Protein AF-A0A7W9GGR6-F1 (afdb_monomer_lite)

InterPro domains:
  IPR036271 Tetracyclin repressor-like, C-terminal domain superfamily [SSF48498] (4-109)
  IPR041467 HTH-type transcriptional repressor Sco4008, C-terminal [PF17926] (14-93)

Organism: NCBI:txid882448

Secondary structure (DSSP, 8-state):
--HHHHHHHHHHHHHH-HHHHHHHHHHHHH---TTS-TTHHHHHHHHHHHHHHHHHHHHTTSS-TTS-HHHHHHHHHHHHHHHHH-HHHHHHHH-S-TT-HHHHHHHHHHHHHHHIIIIIT--

Radius of gyration: 15.31 Å; chains: 1; bounding box: 37×34×35 Å

pLDDT: mean 89.66, std 5.46, range [58.62, 97.31]

Sequence (123 aa):
MPIPEQIRWYALEALNNPDGVRLLAWGGLEYSGPKDDPDHAPRADRLNGFFERLHARQERGELPAEVDPACLTVMLMAATMATTSLPHVIAGACGVDPRDPEFVRHYADQVAIVAGLLGLGSP

Foldseek 3Di:
DFPLVVLLVLLLVCLVCVPVLLVVLVCVVVDPDDVPDPCNVVVCVVCVVVLVLVVVCVVVVLAPPPDDSVVVVVVSSCQSSCLNNPQVCCCVVVVDRSNPSVNSSVSSNVSSVVCVVNSRGDD

Structure (mmCIF, N/CA/C/O backbone):
data_AF-A0A7W9GGR6-F1
#
_entry.id   AF-A0A7W9GGR6-F1
#
loop_
_atom_site.group_PDB
_atom_site.id
_atom_site.type_symbol
_atom_site.label_atom_id
_atom_site.label_alt_id
_atom_site.label_comp_id
_atom_site.label_asym_id
_atom_site.label_entity_id
_atom_site.label_seq_id
_atom_site.pdbx_PDB_ins_code
_atom_site.Cartn_x
_atom_site.Cartn_y
_atom_site.Cartn_z
_atom_site.occupancy
_atom_site.B_iso_or_equiv
_atom_site.auth_seq_id
_atom_site.auth_comp_id
_atom_site.auth_asym_id
_atom_site.auth_atom_id
_atom_site.pdbx_PDB_model_num
ATOM 1 N N . MET A 1 1 ? -11.727 9.833 -2.278 1.00 78.94 1 MET A N 1
ATOM 2 C CA . MET A 1 1 ? -11.547 8.493 -2.869 1.00 78.94 1 MET A CA 1
ATOM 3 C C . MET A 1 1 ? -11.599 7.458 -1.746 1.00 78.94 1 MET A C 1
ATOM 5 O O . MET A 1 1 ? -10.939 7.689 -0.730 1.00 78.94 1 MET A O 1
ATOM 9 N N . PRO A 1 2 ? -12.402 6.386 -1.872 1.00 86.50 2 PRO A N 1
ATOM 10 C CA . PRO A 1 2 ? -12.410 5.249 -0.947 1.00 86.50 2 PRO A CA 1
ATOM 11 C C . PRO A 1 2 ? -11.007 4.668 -0.717 1.00 86.50 2 PRO A C 1
ATOM 13 O O . PRO A 1 2 ? -10.145 4.752 -1.593 1.00 86.50 2 PRO A O 1
ATOM 16 N N . ILE A 1 3 ? -10.761 4.082 0.460 1.00 87.69 3 ILE A N 1
ATOM 17 C CA . ILE A 1 3 ? -9.439 3.529 0.813 1.00 87.69 3 ILE A CA 1
ATOM 18 C C . ILE A 1 3 ? -8.973 2.448 -0.189 1.00 87.69 3 ILE A C 1
ATOM 20 O O . ILE A 1 3 ? -7.831 2.543 -0.638 1.00 87.69 3 ILE A O 1
ATOM 24 N N . PRO A 1 4 ? -9.807 1.478 -0.620 1.00 91.44 4 PRO A N 1
ATOM 25 C CA . PRO A 1 4 ? -9.398 0.469 -1.597 1.00 91.44 4 PRO A CA 1
ATOM 26 C C . PRO A 1 4 ? -8.914 1.057 -2.921 1.00 91.44 4 PRO A C 1
ATOM 28 O O . PRO A 1 4 ? -7.879 0.646 -3.436 1.00 91.44 4 PRO A O 1
ATOM 31 N N . GLU A 1 5 ? -9.618 2.057 -3.452 1.00 91.56 5 GLU A N 1
ATOM 32 C CA . GLU A 1 5 ? -9.222 2.724 -4.696 1.00 91.56 5 GLU A CA 1
ATOM 33 C C . GLU A 1 5 ? -7.893 3.470 -4.536 1.00 91.56 5 GLU A C 1
ATOM 35 O O . GLU A 1 5 ? -7.051 3.439 -5.433 1.00 91.56 5 GLU A O 1
ATOM 40 N N . GLN A 1 6 ? -7.666 4.074 -3.367 1.00 90.88 6 GLN A N 1
ATOM 41 C CA . GLN A 1 6 ? -6.398 4.717 -3.038 1.00 90.88 6 GLN A CA 1
ATOM 42 C C . GLN A 1 6 ? -5.237 3.718 -2.988 1.00 90.88 6 GLN A C 1
ATOM 44 O O . GLN A 1 6 ? -4.181 3.963 -3.564 1.00 90.88 6 GLN A O 1
ATOM 49 N N . ILE A 1 7 ? -5.441 2.579 -2.331 1.00 92.81 7 ILE A N 1
ATOM 50 C CA . ILE A 1 7 ? -4.455 1.499 -2.216 1.00 92.81 7 ILE A CA 1
ATOM 51 C C . ILE A 1 7 ? -4.127 0.915 -3.590 1.00 92.81 7 ILE A C 1
ATOM 53 O O . ILE A 1 7 ? -2.957 0.749 -3.931 1.00 92.81 7 ILE A O 1
ATOM 57 N N . ARG A 1 8 ? -5.151 0.669 -4.410 1.00 95.50 8 ARG A N 1
ATOM 58 C CA . ARG A 1 8 ? -4.982 0.237 -5.797 1.00 95.50 8 ARG A CA 1
ATOM 59 C C . ARG A 1 8 ? -4.146 1.233 -6.592 1.00 95.50 8 ARG A C 1
ATOM 61 O O . ARG A 1 8 ? -3.230 0.827 -7.299 1.00 95.50 8 ARG A O 1
ATOM 68 N N . TRP A 1 9 ? -4.445 2.527 -6.476 1.00 93.50 9 TRP A N 1
ATOM 69 C CA . TRP A 1 9 ? -3.687 3.572 -7.160 1.00 93.50 9 TRP A CA 1
ATOM 70 C C . TRP A 1 9 ? -2.210 3.571 -6.746 1.00 93.50 9 TRP A C 1
ATOM 72 O O . TRP A 1 9 ? -1.345 3.592 -7.616 1.00 93.50 9 TRP A O 1
ATOM 82 N N . TYR A 1 10 ? -1.911 3.431 -5.450 1.00 91.44 10 TYR A N 1
ATOM 83 C CA . TYR A 1 10 ? -0.530 3.297 -4.977 1.00 91.44 10 TYR A CA 1
ATOM 84 C C . TYR A 1 10 ? 0.174 2.042 -5.508 1.00 91.44 10 TYR A C 1
ATOM 86 O O . TYR A 1 10 ? 1.343 2.121 -5.869 1.00 91.44 10 TYR A O 1
ATOM 94 N N . ALA A 1 11 ? -0.510 0.897 -5.594 1.00 93.31 11 ALA A N 1
ATOM 95 C CA . ALA A 1 11 ? 0.080 -0.322 -6.158 1.00 93.31 11 ALA A CA 1
ATOM 96 C C . ALA A 1 11 ? 0.395 -0.183 -7.660 1.00 93.31 11 ALA A C 1
ATOM 98 O O . ALA A 1 11 ? 1.389 -0.717 -8.149 1.00 93.31 11 ALA A O 1
ATOM 99 N N . LEU A 1 12 ? -0.427 0.574 -8.394 1.00 94.81 12 LEU A N 1
ATOM 100 C CA . LEU A 1 12 ? -0.194 0.871 -9.809 1.00 94.81 12 LEU A CA 1
ATOM 101 C C . LEU A 1 12 ? 0.964 1.845 -10.042 1.00 94.81 12 LEU A C 1
ATOM 103 O O . LEU A 1 12 ? 1.473 1.904 -11.160 1.00 94.81 12 LEU A O 1
ATOM 107 N N . GLU A 1 13 ? 1.423 2.569 -9.018 1.00 91.75 13 GLU A N 1
ATOM 108 C CA . GLU A 1 13 ? 2.552 3.493 -9.149 1.00 91.75 13 GLU A CA 1
ATOM 109 C C . GLU A 1 13 ? 3.846 2.778 -9.559 1.00 91.75 13 GLU A C 1
ATOM 111 O O . GLU A 1 13 ? 4.689 3.369 -10.230 1.00 91.75 13 GLU A O 1
ATOM 116 N N . ALA A 1 14 ? 3.959 1.476 -9.285 1.00 87.94 14 ALA A N 1
ATOM 117 C CA . ALA A 1 14 ? 5.037 0.638 -9.803 1.00 87.94 14 ALA A CA 1
ATOM 118 C C . ALA A 1 14 ? 5.127 0.633 -11.347 1.00 87.94 14 ALA A C 1
ATOM 120 O O . ALA A 1 14 ? 6.205 0.398 -11.887 1.00 87.94 14 ALA A O 1
ATOM 121 N N . LEU A 1 15 ? 4.030 0.915 -12.065 1.00 90.69 15 LEU A N 1
ATOM 122 C CA . LEU A 1 15 ? 4.023 1.043 -13.529 1.00 90.69 15 LEU A CA 1
ATOM 123 C C . LEU A 1 15 ? 4.433 2.438 -14.011 1.00 90.69 15 LEU A C 1
ATOM 125 O O . LEU A 1 15 ? 5.003 2.559 -15.093 1.00 90.69 15 LEU A O 1
ATOM 129 N N . ASN A 1 16 ? 4.143 3.480 -13.229 1.00 90.69 16 ASN A N 1
ATOM 130 C CA . ASN A 1 16 ? 4.413 4.869 -13.610 1.00 90.69 16 ASN A CA 1
ATOM 131 C C . ASN A 1 16 ? 5.825 5.305 -13.207 1.00 90.69 16 ASN A C 1
ATOM 133 O O . ASN A 1 16 ? 6.495 6.019 -13.950 1.00 90.69 16 ASN A O 1
ATOM 137 N N . ASN A 1 17 ? 6.265 4.886 -12.020 1.00 89.12 17 ASN A N 1
ATOM 138 C CA . ASN A 1 17 ? 7.517 5.301 -11.405 1.00 89.12 17 ASN A CA 1
ATOM 139 C C . ASN A 1 17 ? 8.162 4.159 -10.588 1.00 89.12 17 ASN A C 1
ATOM 141 O O . ASN A 1 17 ? 8.288 4.249 -9.361 1.00 89.12 17 ASN A O 1
ATOM 145 N N . PRO A 1 18 ? 8.604 3.073 -11.249 1.00 85.00 18 PRO A N 1
ATOM 146 C CA . PRO A 1 18 ? 9.218 1.929 -10.571 1.00 85.00 18 PRO A CA 1
ATOM 147 C C . PRO A 1 18 ? 10.476 2.311 -9.780 1.00 85.00 18 PRO A C 1
ATOM 149 O O . PRO A 1 18 ? 10.711 1.773 -8.698 1.00 85.00 18 PRO A O 1
ATOM 152 N N . ASP A 1 19 ? 11.275 3.260 -10.281 1.00 89.12 19 ASP A N 1
ATOM 153 C CA . ASP A 1 19 ? 12.471 3.728 -9.579 1.00 89.12 19 ASP A CA 1
ATOM 154 C C . ASP A 1 19 ? 12.133 4.502 -8.305 1.00 89.12 19 ASP A C 1
ATOM 156 O O . ASP A 1 19 ? 12.816 4.323 -7.300 1.00 89.12 19 ASP A O 1
ATOM 160 N N . GLY A 1 20 ? 11.060 5.298 -8.299 1.00 86.56 20 GLY A N 1
ATOM 161 C CA . GLY A 1 20 ? 10.578 5.974 -7.094 1.00 86.56 20 GLY A CA 1
ATOM 162 C C . GLY A 1 20 ? 10.155 4.989 -6.003 1.00 86.56 20 GLY A C 1
ATOM 163 O O . GLY A 1 20 ? 10.564 5.131 -4.850 1.00 86.56 20 GLY A O 1
ATOM 164 N N . VAL A 1 21 ? 9.405 3.943 -6.367 1.00 86.44 21 VAL A N 1
ATOM 165 C CA . VAL A 1 21 ? 9.005 2.883 -5.423 1.00 86.44 21 VAL A CA 1
ATOM 166 C C . VAL A 1 21 ? 10.227 2.111 -4.917 1.00 86.44 21 VAL A C 1
ATOM 168 O O . VAL A 1 21 ? 10.330 1.801 -3.729 1.00 86.44 21 VAL A O 1
ATOM 171 N N . ARG A 1 22 ? 11.199 1.844 -5.795 1.00 88.94 22 ARG A N 1
ATOM 172 C CA . ARG A 1 22 ? 12.447 1.170 -5.428 1.00 88.94 22 ARG A CA 1
ATOM 173 C C . ARG A 1 22 ? 13.290 2.026 -4.483 1.00 88.94 22 ARG A C 1
ATOM 175 O O . ARG A 1 22 ? 13.797 1.495 -3.502 1.00 88.94 22 ARG A O 1
ATOM 182 N N . LEU A 1 23 ? 13.424 3.326 -4.743 1.00 89.94 23 LEU A N 1
ATOM 183 C CA . LEU A 1 23 ? 14.122 4.266 -3.861 1.00 89.94 23 LEU A CA 1
ATOM 184 C C . LEU A 1 23 ? 13.461 4.342 -2.484 1.00 89.94 23 LEU A C 1
ATOM 186 O O . LEU A 1 23 ? 14.166 4.339 -1.482 1.00 89.94 23 LEU A O 1
ATOM 190 N N . LEU A 1 24 ? 12.127 4.338 -2.420 1.00 87.44 24 LEU A N 1
ATOM 191 C CA . LEU A 1 24 ? 11.402 4.279 -1.150 1.00 87.44 24 LEU A CA 1
ATOM 192 C C . LEU A 1 24 ? 11.713 2.987 -0.378 1.00 87.44 24 LEU A C 1
ATOM 194 O O . LEU A 1 24 ? 11.972 3.038 0.823 1.00 87.44 24 LEU A O 1
ATOM 198 N N . ALA A 1 25 ? 11.736 1.837 -1.061 1.00 88.06 25 ALA A N 1
ATOM 199 C CA . ALA A 1 25 ? 12.115 0.565 -0.447 1.00 88.06 25 ALA A CA 1
ATOM 200 C C . ALA A 1 25 ? 13.570 0.581 0.061 1.00 88.06 25 ALA A C 1
ATOM 202 O O . ALA A 1 25 ? 13.832 0.130 1.174 1.00 88.06 25 ALA A O 1
ATOM 203 N N . TRP A 1 26 ? 14.501 1.147 -0.715 1.00 89.19 26 TRP A N 1
ATOM 204 C CA . TRP A 1 26 ? 15.896 1.324 -0.299 1.00 89.19 26 TRP A CA 1
ATOM 205 C C . TRP A 1 26 ? 16.038 2.254 0.903 1.00 89.19 26 TRP A C 1
ATOM 207 O O . TRP A 1 26 ? 16.741 1.898 1.841 1.00 89.19 26 TRP A O 1
ATOM 217 N N . GLY A 1 27 ? 15.319 3.379 0.932 1.00 86.50 27 GLY A N 1
ATOM 218 C CA . GLY A 1 27 ? 15.323 4.294 2.075 1.00 86.50 27 GLY A CA 1
ATOM 219 C C . GLY A 1 27 ? 14.900 3.613 3.380 1.00 86.50 27 GLY A C 1
ATOM 220 O O . GLY A 1 27 ? 15.449 3.912 4.433 1.00 86.50 27 GLY A O 1
ATOM 221 N N . GLY A 1 28 ? 13.990 2.634 3.315 1.00 86.75 28 GLY A N 1
ATOM 222 C CA . GLY A 1 28 ? 13.639 1.798 4.468 1.00 86.75 28 GLY A CA 1
ATOM 223 C C . GLY A 1 28 ? 14.760 0.852 4.921 1.00 86.75 28 GLY A C 1
ATOM 224 O O . GLY A 1 28 ? 14.907 0.623 6.118 1.00 86.75 28 GLY A O 1
ATOM 225 N N . LEU A 1 29 ? 15.562 0.320 3.991 1.00 88.12 29 LEU A N 1
ATOM 226 C CA . LEU A 1 29 ? 16.711 -0.543 4.304 1.00 88.12 29 LEU A CA 1
ATOM 227 C C . LEU A 1 29 ? 17.912 0.249 4.843 1.00 88.12 29 LEU A C 1
ATOM 229 O O . LEU A 1 29 ? 18.691 -0.286 5.627 1.00 88.12 29 LEU A O 1
ATOM 233 N N . GLU A 1 30 ? 18.058 1.507 4.426 1.00 89.50 30 GLU A N 1
ATOM 234 C CA . GLU A 1 30 ? 19.118 2.416 4.880 1.00 89.50 30 GLU A CA 1
ATOM 235 C C . GLU A 1 30 ? 18.749 3.194 6.155 1.00 89.50 30 GLU A C 1
ATOM 237 O O . GLU A 1 30 ? 19.604 3.863 6.734 1.00 89.50 30 GLU A O 1
ATOM 242 N N . TYR A 1 31 ? 17.499 3.110 6.618 1.00 86.62 31 TYR A N 1
ATOM 243 C CA . TYR A 1 31 ? 17.014 3.874 7.765 1.00 86.62 31 TYR A CA 1
ATOM 244 C C . TYR A 1 31 ? 17.762 3.523 9.066 1.00 86.62 31 TYR A C 1
ATOM 246 O O . TYR A 1 31 ? 17.597 2.441 9.632 1.00 86.62 31 TYR A O 1
ATOM 254 N N . SER A 1 32 ? 18.540 4.479 9.583 1.00 88.75 32 SER A N 1
ATOM 255 C CA . SER A 1 32 ? 19.291 4.384 10.847 1.00 88.75 32 SER A CA 1
ATOM 256 C C . SER A 1 32 ? 18.632 5.115 12.023 1.00 88.75 32 SER A C 1
ATOM 258 O O . SER A 1 32 ? 19.085 4.990 13.163 1.00 88.75 32 SER A O 1
ATOM 260 N N . GLY A 1 33 ? 17.554 5.865 11.776 1.00 86.38 33 GLY A N 1
ATOM 261 C CA . GLY A 1 33 ? 16.787 6.574 12.798 1.00 86.38 33 GLY A CA 1
ATOM 262 C C . GLY A 1 33 ? 16.297 7.959 12.354 1.00 86.38 33 GLY A C 1
ATOM 263 O O . GLY A 1 33 ? 16.698 8.460 11.307 1.00 86.38 33 GLY A O 1
ATOM 264 N N . PRO A 1 34 ? 15.467 8.632 13.175 1.00 82.56 34 PRO A N 1
ATOM 265 C CA . PRO A 1 34 ? 14.778 9.867 12.780 1.00 82.56 34 PRO A CA 1
ATOM 266 C C . PRO A 1 34 ? 15.704 11.047 12.468 1.00 82.56 34 PRO A C 1
ATOM 268 O O . PRO A 1 34 ? 15.317 11.967 11.757 1.00 82.56 34 PRO A O 1
ATOM 271 N N . LYS A 1 35 ? 16.914 11.057 13.041 1.00 80.81 35 LYS A N 1
ATOM 272 C CA . LYS A 1 35 ? 17.887 12.146 12.856 1.00 80.81 35 LYS A CA 1
ATOM 273 C C . LYS A 1 35 ? 18.497 12.160 11.456 1.00 80.81 35 LYS A C 1
ATOM 275 O O . LYS A 1 35 ? 18.880 13.228 10.990 1.00 80.81 35 LYS A O 1
ATOM 280 N N . ASP A 1 36 ? 18.554 10.996 10.819 1.00 79.50 36 ASP A N 1
ATOM 281 C CA . ASP A 1 36 ? 19.174 10.798 9.511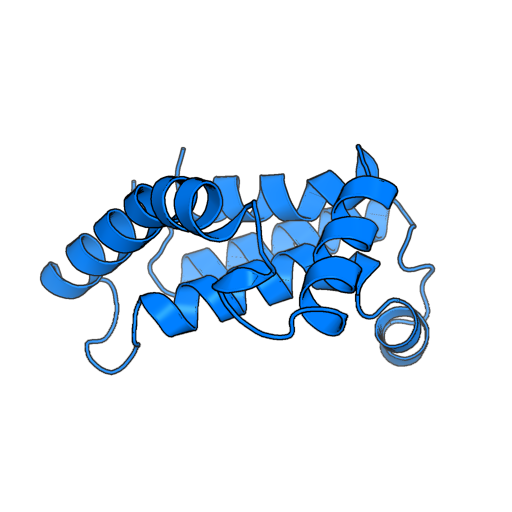 1.00 79.50 36 ASP A CA 1
ATOM 282 C C . ASP A 1 36 ? 18.119 10.694 8.391 1.00 79.50 36 ASP A C 1
ATOM 284 O O . ASP A 1 36 ? 18.468 10.509 7.228 1.00 79.50 36 ASP A O 1
ATOM 288 N N . ASP A 1 37 ? 16.828 10.842 8.724 1.00 82.19 37 ASP A N 1
ATOM 289 C CA . ASP A 1 37 ? 15.707 10.798 7.781 1.00 82.19 37 ASP A CA 1
ATOM 290 C C . ASP A 1 37 ? 15.121 12.207 7.568 1.00 82.19 37 ASP A C 1
ATOM 292 O O . ASP A 1 37 ? 14.249 12.646 8.327 1.00 82.19 37 ASP A O 1
ATOM 296 N N . PRO A 1 38 ? 15.563 12.940 6.528 1.00 79.31 38 PRO A N 1
ATOM 297 C CA . PRO A 1 38 ? 15.048 14.277 6.237 1.00 79.31 38 PRO A CA 1
ATOM 298 C C . PRO A 1 38 ? 13.557 14.277 5.865 1.00 79.31 38 PRO A C 1
ATOM 300 O O . PRO A 1 38 ? 12.913 15.325 5.911 1.00 79.31 38 PRO A O 1
ATOM 303 N N . ASP A 1 39 ? 12.994 13.118 5.514 1.00 83.50 39 ASP A N 1
ATOM 304 C CA . ASP A 1 39 ? 11.590 12.947 5.150 1.00 83.50 39 ASP A CA 1
ATOM 305 C C . ASP A 1 39 ? 10.733 12.450 6.333 1.00 83.50 39 ASP A C 1
ATOM 307 O O . ASP A 1 39 ? 9.528 12.275 6.180 1.00 83.50 39 ASP A O 1
ATOM 311 N N . HIS A 1 40 ? 11.296 12.304 7.539 1.00 82.44 40 HIS A N 1
ATOM 312 C CA . HIS A 1 40 ? 10.569 11.818 8.718 1.00 82.44 40 HIS A CA 1
ATOM 313 C C . HIS A 1 40 ? 9.287 12.623 9.012 1.00 82.44 40 HIS A C 1
ATOM 315 O O . HIS A 1 40 ? 8.192 12.060 9.061 1.00 82.44 40 HIS A O 1
ATOM 321 N N . ALA A 1 41 ? 9.398 13.947 9.187 1.00 83.25 41 ALA A N 1
ATOM 322 C CA . ALA A 1 41 ? 8.243 14.801 9.489 1.00 83.25 41 ALA A CA 1
ATOM 323 C C . ALA A 1 41 ? 7.260 14.928 8.301 1.00 83.25 41 ALA A C 1
ATOM 325 O O . ALA A 1 41 ? 6.073 14.661 8.495 1.00 83.25 41 ALA A O 1
ATOM 326 N N . PRO A 1 42 ? 7.708 15.210 7.059 1.00 84.44 42 PRO A N 1
ATOM 327 C CA . PRO A 1 42 ? 6.809 15.243 5.902 1.00 84.44 42 PRO A CA 1
ATOM 328 C C . PRO A 1 42 ? 6.087 13.914 5.628 1.00 84.44 42 PRO A C 1
ATOM 330 O O . PRO A 1 42 ? 4.949 13.899 5.153 1.00 84.44 42 PRO A O 1
ATOM 333 N N . ARG A 1 43 ? 6.728 12.768 5.893 1.00 86.19 43 ARG A N 1
ATOM 334 C CA . ARG A 1 43 ? 6.096 11.446 5.773 1.00 86.19 43 ARG A CA 1
ATOM 335 C C . ARG A 1 43 ? 5.037 11.234 6.847 1.00 86.19 43 ARG A C 1
ATOM 337 O O . ARG A 1 43 ? 3.946 10.785 6.503 1.00 86.19 43 ARG A O 1
ATOM 344 N N . ALA A 1 44 ? 5.320 11.593 8.099 1.00 84.06 44 ALA A N 1
ATOM 345 C CA . ALA A 1 44 ? 4.339 11.524 9.181 1.00 84.06 44 ALA A CA 1
ATOM 346 C C . ALA A 1 44 ? 3.084 12.356 8.858 1.00 84.06 44 ALA A C 1
ATOM 348 O O . ALA A 1 44 ? 1.973 11.838 8.934 1.00 84.06 44 ALA A O 1
ATOM 349 N N . ASP A 1 45 ? 3.253 13.588 8.372 1.00 84.38 45 ASP A N 1
ATOM 350 C CA . ASP A 1 45 ? 2.130 14.459 7.998 1.00 84.38 45 ASP A CA 1
ATOM 351 C C . ASP A 1 45 ? 1.275 13.879 6.864 1.00 84.38 45 ASP A C 1
ATOM 353 O O . ASP A 1 45 ? 0.043 13.920 6.922 1.00 84.38 45 ASP A O 1
ATOM 357 N N . ARG A 1 46 ? 1.909 13.279 5.846 1.00 83.94 46 ARG A N 1
ATOM 358 C CA . ARG A 1 46 ? 1.191 12.598 4.753 1.00 83.94 46 ARG A CA 1
ATOM 359 C C . ARG A 1 46 ? 0.386 11.393 5.245 1.00 83.94 46 ARG A C 1
ATOM 361 O O . ARG A 1 46 ? -0.680 11.119 4.694 1.00 83.94 46 ARG A O 1
ATOM 368 N N . LEU A 1 47 ? 0.882 10.680 6.256 1.00 85.56 47 LEU A N 1
ATOM 369 C CA . LEU A 1 47 ? 0.229 9.492 6.811 1.00 85.56 47 LEU A CA 1
ATOM 370 C C . LEU A 1 47 ? -0.845 9.826 7.853 1.00 85.56 47 LEU A C 1
ATOM 372 O O . LEU A 1 47 ? -1.803 9.064 7.974 1.00 85.56 47 LEU A O 1
ATOM 376 N N . ASN A 1 48 ? -0.762 10.975 8.530 1.00 85.88 48 ASN A N 1
ATOM 377 C CA . ASN A 1 48 ? -1.745 11.399 9.535 1.00 85.88 48 ASN A CA 1
ATOM 378 C C . ASN A 1 48 ? -3.182 11.355 9.005 1.00 85.88 48 ASN A C 1
ATOM 380 O O . ASN A 1 48 ? -4.054 10.756 9.626 1.00 85.88 48 ASN A O 1
ATOM 384 N N . GLY A 1 49 ? -3.429 11.884 7.803 1.00 83.12 49 GLY A N 1
ATOM 385 C CA . GLY A 1 49 ? -4.767 11.842 7.202 1.00 83.12 49 GLY A CA 1
ATOM 386 C C . GLY A 1 49 ? -5.288 10.422 6.931 1.00 83.12 49 GLY A C 1
ATOM 387 O O . GLY A 1 49 ? -6.498 10.199 6.907 1.00 83.12 49 GLY A O 1
ATOM 388 N N . PHE A 1 50 ? -4.397 9.449 6.729 1.00 85.88 50 PHE A N 1
ATOM 389 C CA . PHE A 1 50 ? -4.770 8.044 6.584 1.00 85.88 50 PHE A CA 1
ATOM 390 C C . PHE A 1 50 ? -5.049 7.393 7.946 1.00 85.88 50 PHE A C 1
ATOM 392 O O . PHE A 1 50 ? -6.061 6.704 8.081 1.00 85.88 50 PHE A O 1
ATOM 399 N N . PHE A 1 51 ? -4.229 7.681 8.964 1.00 88.25 51 PHE A N 1
ATOM 400 C CA . PHE A 1 51 ? -4.441 7.205 10.334 1.00 88.25 51 PHE A CA 1
ATOM 401 C C . PHE A 1 51 ? -5.778 7.671 10.911 1.00 88.25 51 PHE A C 1
ATOM 403 O O . PHE A 1 51 ? -6.550 6.839 11.381 1.00 88.25 51 PHE A O 1
ATOM 410 N N . GLU A 1 52 ? -6.108 8.958 10.785 1.00 88.69 52 GLU A N 1
ATOM 411 C CA . GLU A 1 52 ? -7.382 9.518 11.264 1.00 88.69 52 GLU A CA 1
ATOM 412 C C . GLU A 1 52 ? -8.594 8.806 10.640 1.00 88.69 52 GLU A C 1
ATOM 414 O O . GLU A 1 52 ? -9.586 8.502 11.304 1.00 88.69 52 GLU A O 1
ATOM 419 N N . ARG A 1 53 ? -8.507 8.451 9.351 1.00 89.25 53 ARG A N 1
ATOM 420 C CA . ARG A 1 53 ? -9.577 7.727 8.645 1.00 89.25 53 ARG A CA 1
ATOM 421 C C . ARG A 1 53 ? -9.741 6.286 9.110 1.00 89.25 53 ARG A C 1
ATOM 423 O O . ARG A 1 53 ? -10.858 5.768 9.024 1.00 89.25 53 ARG A O 1
ATOM 430 N N . LEU A 1 54 ? -8.661 5.629 9.526 1.00 91.06 54 LEU A N 1
ATOM 431 C CA . LEU A 1 54 ? -8.713 4.286 10.103 1.00 91.06 54 LEU A CA 1
ATOM 432 C C . LEU A 1 54 ? -9.209 4.327 11.550 1.00 91.06 54 LEU A C 1
ATOM 434 O O . LEU A 1 54 ? -10.065 3.523 11.910 1.00 91.06 54 LEU A O 1
ATOM 438 N N . HIS A 1 55 ? -8.760 5.306 12.337 1.00 89.88 55 HIS A N 1
ATOM 439 C CA . HIS A 1 55 ? -9.221 5.516 13.708 1.00 89.88 55 HIS A CA 1
ATOM 440 C C . HIS A 1 55 ? -10.736 5.762 13.749 1.00 89.88 55 HIS A C 1
ATOM 442 O O . HIS A 1 55 ? -11.469 5.053 14.433 1.00 89.88 55 HIS A O 1
ATOM 448 N N . ALA A 1 56 ? -11.241 6.663 12.901 1.00 90.25 56 ALA A N 1
ATOM 449 C CA . ALA A 1 56 ? -12.674 6.931 12.798 1.00 90.25 56 ALA A CA 1
ATOM 450 C C . ALA A 1 56 ? -13.498 5.700 12.365 1.00 90.25 56 ALA A C 1
ATOM 452 O O . ALA A 1 56 ? -14.677 5.604 12.692 1.00 90.25 56 ALA A O 1
ATOM 453 N N . ARG A 1 57 ? -12.915 4.761 11.605 1.00 90.25 57 ARG A N 1
ATOM 454 C CA . ARG A 1 57 ? -13.578 3.493 11.237 1.00 90.25 57 ARG A CA 1
ATOM 455 C C . ARG A 1 57 ? -13.634 2.529 12.415 1.00 90.25 57 ARG A C 1
ATOM 457 O O . ARG A 1 57 ? -14.662 1.891 12.628 1.00 90.25 57 ARG A O 1
ATOM 464 N N . GLN A 1 58 ? -12.558 2.455 13.191 1.00 90.94 58 GLN A N 1
ATOM 465 C CA . GLN A 1 58 ? -12.505 1.645 14.402 1.00 90.94 58 GLN A CA 1
ATOM 466 C C . GLN A 1 58 ? -13.516 2.133 15.449 1.00 90.94 58 GLN A C 1
ATOM 468 O O . GLN A 1 58 ? -14.260 1.326 15.997 1.00 90.94 58 GLN A O 1
ATOM 473 N N . GLU A 1 59 ? -13.647 3.450 15.639 1.00 91.12 59 GLU A N 1
ATOM 474 C CA . GLU A 1 59 ? -14.656 4.042 16.534 1.00 91.12 59 GLU A CA 1
ATOM 475 C C . GLU A 1 59 ? -16.101 3.728 16.115 1.00 91.12 59 GLU A C 1
ATOM 477 O O . GLU A 1 59 ? -16.983 3.599 16.964 1.00 91.12 59 GLU A O 1
ATOM 482 N N . ARG A 1 60 ? -16.356 3.567 14.809 1.00 90.38 60 ARG A N 1
ATOM 483 C CA . ARG A 1 60 ? -17.667 3.158 14.273 1.00 90.38 60 ARG A CA 1
ATOM 484 C C . ARG A 1 60 ? -17.898 1.643 14.289 1.00 90.38 60 ARG A C 1
ATOM 486 O O . ARG A 1 60 ? -18.970 1.199 13.886 1.00 90.38 60 ARG A O 1
ATOM 493 N N . GLY A 1 61 ? -16.919 0.850 14.731 1.00 89.19 61 GLY A N 1
ATOM 494 C CA . GLY A 1 61 ? -16.981 -0.614 14.717 1.00 89.19 61 GLY A CA 1
ATOM 495 C C . GLY A 1 61 ? -16.855 -1.237 13.321 1.00 89.19 61 GLY A C 1
ATOM 496 O O . GLY A 1 61 ? -17.168 -2.411 13.146 1.00 89.19 61 GLY A O 1
ATOM 497 N N . GLU A 1 62 ? -16.411 -0.467 12.323 1.00 89.12 62 GLU A N 1
ATOM 498 C CA . GLU A 1 62 ? -16.174 -0.943 10.949 1.00 89.12 62 GLU A CA 1
ATOM 499 C C . GLU A 1 62 ? -14.817 -1.649 10.813 1.00 89.12 62 GLU A C 1
ATOM 501 O O . GLU A 1 62 ? -14.628 -2.460 9.909 1.00 89.12 62 GLU A O 1
ATOM 506 N N . LEU A 1 63 ? -13.886 -1.349 11.723 1.00 88.81 63 LEU A N 1
ATOM 507 C CA . LEU A 1 63 ? -12.608 -2.034 11.885 1.00 88.81 63 LEU A CA 1
ATOM 508 C C . LEU A 1 63 ? -12.565 -2.656 13.294 1.00 88.81 63 LEU A C 1
ATOM 510 O O . LEU A 1 63 ? -12.879 -1.948 14.254 1.00 88.81 63 LEU A O 1
ATOM 514 N N . PRO A 1 64 ? -12.178 -3.937 13.454 1.00 89.31 64 PRO A N 1
ATOM 515 C CA . PRO A 1 64 ? -12.064 -4.559 14.773 1.00 89.31 64 PRO A CA 1
ATOM 516 C C . PRO A 1 64 ? -11.119 -3.784 15.704 1.00 89.31 64 PRO A C 1
ATOM 518 O O . PRO A 1 64 ? -10.098 -3.249 15.263 1.00 89.31 64 PRO A O 1
ATOM 521 N N . ALA A 1 65 ? -11.442 -3.733 16.998 1.00 89.62 65 ALA A N 1
ATOM 522 C CA . ALA A 1 65 ? -10.654 -3.007 18.001 1.00 89.62 65 ALA A CA 1
ATOM 523 C C . ALA A 1 65 ? -9.257 -3.622 18.220 1.00 89.62 65 ALA A C 1
ATOM 525 O O . ALA A 1 65 ? -8.340 -2.958 18.691 1.00 89.62 65 ALA A O 1
ATOM 526 N N . GLU A 1 66 ? -9.091 -4.892 17.859 1.00 91.12 66 GLU A N 1
ATOM 527 C CA . GLU A 1 66 ? -7.841 -5.643 17.939 1.00 91.12 66 GLU A CA 1
ATOM 528 C C . GLU A 1 66 ? -6.842 -5.262 16.837 1.00 91.12 66 GLU A C 1
ATOM 530 O O . GLU A 1 66 ? -5.658 -5.581 16.943 1.00 91.12 66 GLU A O 1
ATOM 535 N N . VAL A 1 67 ? -7.302 -4.605 15.767 1.00 91.19 67 VAL A N 1
ATOM 536 C CA . VAL A 1 67 ? -6.444 -4.193 14.652 1.00 91.19 67 VAL A CA 1
ATOM 537 C C . VAL A 1 67 ? -5.892 -2.800 14.927 1.00 91.19 67 VAL A C 1
ATOM 539 O O . VAL A 1 67 ? -6.617 -1.814 14.852 1.00 91.19 67 VAL A O 1
ATOM 542 N N . ASP A 1 68 ? -4.592 -2.703 15.193 1.00 90.88 68 ASP A N 1
ATOM 543 C CA . ASP A 1 68 ? -3.921 -1.411 15.341 1.00 90.88 68 ASP A CA 1
ATOM 544 C C . ASP A 1 68 ? -3.890 -0.642 13.994 1.00 90.88 68 ASP A C 1
ATOM 546 O O . ASP A 1 68 ? -3.351 -1.157 13.002 1.00 90.88 68 ASP A O 1
ATOM 550 N N . PRO A 1 69 ? -4.442 0.588 13.921 1.00 91.06 69 PRO A N 1
ATOM 551 C CA . PRO A 1 69 ? -4.475 1.376 12.687 1.00 91.06 69 PRO A CA 1
ATOM 552 C C . PRO A 1 69 ? -3.095 1.706 12.103 1.00 91.06 69 PRO A C 1
ATOM 554 O O . PRO A 1 69 ? -2.938 1.791 10.877 1.00 91.06 69 PRO A O 1
ATOM 557 N N . ALA A 1 70 ? -2.082 1.890 12.954 1.00 90.44 70 ALA A N 1
ATOM 558 C CA . ALA A 1 70 ? -0.737 2.216 12.507 1.00 90.44 70 ALA A CA 1
ATOM 559 C C . ALA A 1 70 ? -0.068 0.996 11.864 1.00 90.44 70 ALA A C 1
ATOM 561 O O . ALA A 1 70 ? 0.448 1.083 10.746 1.00 90.44 70 ALA A O 1
ATOM 562 N N . CYS A 1 71 ? -0.166 -0.167 12.509 1.00 92.50 71 CYS A N 1
ATOM 563 C CA . CYS A 1 71 ? 0.286 -1.440 11.962 1.00 92.50 71 CYS A CA 1
ATOM 564 C C . CYS A 1 71 ? -0.421 -1.771 10.645 1.00 92.50 71 CYS A C 1
ATOM 566 O O . CYS A 1 71 ? 0.248 -2.135 9.676 1.00 92.50 71 CYS A O 1
ATOM 568 N N . LEU A 1 72 ? -1.745 -1.595 10.572 1.00 92.50 72 LEU A N 1
ATOM 569 C CA . LEU A 1 72 ? -2.502 -1.827 9.342 1.00 92.50 72 LEU A CA 1
ATOM 570 C C . LEU A 1 72 ? -1.997 -0.943 8.195 1.00 92.50 72 LEU A C 1
ATOM 572 O O . LEU A 1 72 ? -1.821 -1.419 7.077 1.00 92.50 72 LEU A O 1
ATOM 576 N N . THR A 1 73 ? -1.704 0.328 8.467 1.00 91.19 73 THR A N 1
ATOM 577 C CA . THR A 1 73 ? -1.155 1.246 7.458 1.00 91.19 73 THR A CA 1
ATOM 578 C C . THR A 1 73 ? 0.179 0.752 6.908 1.00 91.19 73 THR A C 1
ATOM 580 O O . THR A 1 73 ? 0.354 0.704 5.691 1.00 91.19 73 THR A O 1
ATOM 583 N N . VAL A 1 74 ? 1.098 0.327 7.779 1.00 91.81 74 VAL A N 1
ATOM 584 C CA . VAL A 1 74 ? 2.399 -0.221 7.361 1.00 91.81 74 VAL A CA 1
ATOM 585 C C . VAL A 1 74 ? 2.217 -1.493 6.530 1.00 91.81 74 VAL A C 1
ATOM 587 O O . VAL A 1 74 ? 2.858 -1.637 5.490 1.00 91.81 74 VAL A O 1
ATOM 590 N N . MET A 1 75 ? 1.314 -2.392 6.936 1.00 94.50 75 MET A N 1
ATOM 591 C CA . MET A 1 75 ? 1.004 -3.609 6.177 1.00 94.50 75 MET A CA 1
ATOM 592 C C . MET A 1 75 ? 0.471 -3.287 4.778 1.00 94.50 75 MET A C 1
ATOM 594 O O . MET A 1 75 ? 0.912 -3.888 3.801 1.00 94.50 75 MET A O 1
ATOM 598 N N . LEU A 1 76 ? -0.440 -2.318 4.665 1.00 93.12 76 LEU A N 1
ATOM 599 C CA . LEU A 1 76 ? -1.003 -1.897 3.382 1.00 93.12 76 LEU A CA 1
ATOM 600 C C . LEU A 1 76 ? 0.048 -1.226 2.491 1.00 93.12 76 LEU A C 1
ATOM 602 O O . LEU A 1 76 ? 0.091 -1.515 1.300 1.00 93.12 76 LEU A O 1
ATOM 606 N N . MET A 1 77 ? 0.931 -0.395 3.053 1.00 91.19 77 MET A N 1
ATOM 607 C CA . MET A 1 77 ? 2.061 0.183 2.312 1.00 91.19 77 MET A CA 1
ATOM 608 C C . MET A 1 77 ? 3.020 -0.899 1.802 1.00 91.19 77 MET A C 1
ATOM 610 O O . MET A 1 77 ? 3.415 -0.884 0.640 1.00 91.19 77 MET A O 1
ATOM 614 N N . ALA A 1 78 ? 3.374 -1.873 2.642 1.00 93.12 78 ALA A N 1
ATOM 615 C CA . ALA A 1 78 ? 4.216 -2.987 2.218 1.00 93.12 78 ALA A CA 1
ATOM 616 C C . ALA A 1 78 ? 3.539 -3.804 1.104 1.00 93.12 78 ALA A C 1
ATOM 618 O O . ALA A 1 78 ? 4.186 -4.164 0.119 1.00 93.12 78 ALA A O 1
ATOM 619 N N . ALA A 1 79 ? 2.230 -4.046 1.229 1.00 95.12 79 ALA A N 1
ATOM 620 C CA . ALA A 1 79 ? 1.450 -4.760 0.229 1.00 95.12 79 ALA A CA 1
ATOM 621 C C . ALA A 1 79 ? 1.431 -4.026 -1.118 1.00 95.12 79 ALA A C 1
ATOM 623 O O . ALA A 1 79 ? 1.645 -4.668 -2.143 1.00 95.12 79 ALA A O 1
ATOM 624 N N . THR A 1 80 ? 1.238 -2.704 -1.156 1.00 93.94 80 THR A N 1
ATOM 625 C CA . THR A 1 80 ? 1.237 -1.950 -2.425 1.00 93.94 80 THR A CA 1
ATOM 626 C C . THR A 1 80 ? 2.604 -1.931 -3.105 1.00 93.94 80 THR A C 1
ATOM 628 O O . THR A 1 80 ? 2.670 -1.890 -4.329 1.00 93.94 80 THR A O 1
ATOM 631 N N . MET A 1 81 ? 3.693 -2.022 -2.338 1.00 93.19 81 MET A N 1
ATOM 632 C CA . MET A 1 81 ? 5.067 -2.010 -2.855 1.00 93.19 81 MET A CA 1
ATOM 633 C C . MET A 1 81 ? 5.606 -3.394 -3.254 1.00 93.19 81 MET A C 1
ATOM 635 O O . MET A 1 81 ? 6.716 -3.483 -3.783 1.00 93.19 81 MET A O 1
ATOM 639 N N . ALA A 1 82 ? 4.863 -4.477 -3.004 1.00 93.88 82 ALA A N 1
ATOM 640 C CA . ALA A 1 82 ? 5.377 -5.847 -3.100 1.00 93.88 82 ALA A CA 1
ATOM 641 C C . ALA A 1 82 ? 5.925 -6.224 -4.488 1.00 93.88 82 ALA A C 1
ATOM 643 O O . ALA A 1 82 ? 6.911 -6.954 -4.578 1.00 93.88 82 ALA A O 1
ATOM 644 N N . THR A 1 83 ? 5.338 -5.702 -5.571 1.00 93.00 83 THR A N 1
ATOM 645 C CA . THR A 1 83 ? 5.810 -5.948 -6.948 1.00 93.00 83 THR A CA 1
ATOM 646 C C . THR A 1 83 ? 7.213 -5.396 -7.197 1.00 93.00 83 THR A C 1
ATOM 648 O O . THR A 1 83 ? 7.969 -5.957 -7.990 1.00 93.00 83 THR A O 1
ATOM 651 N N . THR A 1 84 ? 7.601 -4.347 -6.470 1.00 92.31 84 THR A N 1
ATOM 652 C CA . THR A 1 84 ? 8.932 -3.736 -6.538 1.00 92.31 84 THR A CA 1
ATOM 653 C C . THR A 1 84 ? 9.890 -4.280 -5.478 1.00 92.31 84 THR A C 1
ATOM 655 O O . THR A 1 84 ? 11.077 -4.435 -5.763 1.00 92.31 84 THR A O 1
ATOM 658 N N . SER A 1 85 ? 9.414 -4.571 -4.263 1.00 90.94 85 SER A N 1
ATOM 659 C CA . SER A 1 85 ? 10.269 -5.007 -3.148 1.00 90.94 85 SER A CA 1
ATOM 660 C C . SER A 1 85 ? 10.537 -6.516 -3.126 1.00 90.94 85 SER A C 1
ATOM 662 O O . SER A 1 85 ? 11.584 -6.941 -2.640 1.00 90.94 85 SER A O 1
ATOM 664 N N . LEU A 1 86 ? 9.640 -7.331 -3.693 1.00 93.00 86 LEU A N 1
ATOM 665 C CA . LEU A 1 86 ? 9.724 -8.797 -3.692 1.00 93.00 86 LEU A CA 1
ATOM 666 C C . LEU A 1 86 ? 9.671 -9.423 -5.106 1.00 93.00 86 LEU A C 1
ATOM 668 O O . LEU A 1 86 ? 9.008 -10.447 -5.299 1.00 93.00 86 LEU A O 1
ATOM 672 N N . PRO A 1 87 ? 10.394 -8.891 -6.115 1.00 93.00 87 PRO A N 1
ATOM 673 C CA . PRO A 1 87 ? 10.274 -9.368 -7.495 1.00 93.00 87 PRO A CA 1
ATOM 674 C C . PRO A 1 87 ? 10.677 -10.843 -7.648 1.00 93.00 87 PRO A C 1
ATOM 676 O O . PRO A 1 87 ? 10.077 -11.581 -8.425 1.00 93.00 87 PRO A O 1
ATOM 679 N N . HIS A 1 88 ? 11.657 -11.300 -6.864 1.00 92.31 88 HIS A N 1
ATOM 680 C CA . HIS A 1 88 ? 12.120 -12.689 -6.860 1.00 92.31 88 HIS A CA 1
ATOM 681 C C . HIS A 1 88 ? 11.088 -13.659 -6.265 1.00 92.31 88 HIS A C 1
ATOM 683 O O . HIS A 1 88 ? 10.975 -14.790 -6.733 1.00 92.31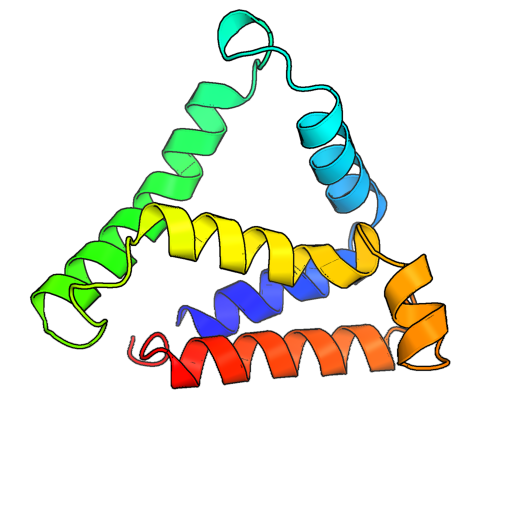 88 HIS A O 1
ATOM 689 N N . VAL A 1 89 ? 10.308 -13.218 -5.269 1.00 95.12 89 VAL A N 1
ATOM 690 C CA . VAL A 1 89 ? 9.229 -14.026 -4.681 1.00 95.12 89 VAL A CA 1
ATOM 691 C C . VAL A 1 89 ? 8.100 -14.191 -5.687 1.00 95.12 89 VAL A C 1
ATOM 693 O O . VAL A 1 89 ? 7.627 -15.303 -5.881 1.00 95.12 89 VAL A O 1
ATOM 696 N N . ILE A 1 90 ? 7.709 -13.115 -6.371 1.00 94.75 90 ILE A N 1
ATOM 697 C CA . ILE A 1 90 ? 6.663 -13.158 -7.403 1.00 94.75 90 ILE A CA 1
ATOM 698 C C . ILE A 1 90 ? 7.085 -14.054 -8.567 1.00 94.75 90 ILE A C 1
ATOM 700 O O . ILE A 1 90 ? 6.321 -14.930 -8.968 1.00 94.75 90 ILE A O 1
ATOM 704 N N . ALA A 1 91 ? 8.315 -13.898 -9.064 1.00 94.19 91 ALA A N 1
ATOM 705 C CA . ALA A 1 91 ? 8.832 -14.750 -10.130 1.00 94.19 91 ALA A CA 1
ATOM 706 C C . ALA A 1 91 ? 8.810 -16.238 -9.734 1.00 94.19 91 ALA A C 1
ATOM 708 O O . ALA A 1 91 ? 8.416 -17.082 -10.536 1.00 94.19 91 ALA A O 1
ATOM 709 N N . GLY A 1 92 ? 9.180 -16.563 -8.490 1.00 94.06 92 GLY A N 1
ATOM 710 C CA . GLY A 1 92 ? 9.197 -17.940 -7.992 1.00 94.06 92 GLY A CA 1
ATOM 711 C C . GLY A 1 92 ? 7.816 -18.522 -7.670 1.00 94.06 92 GLY A C 1
ATOM 712 O O . GLY A 1 92 ? 7.558 -19.681 -7.981 1.00 94.06 92 GLY A O 1
ATOM 713 N N . ALA A 1 93 ? 6.929 -17.744 -7.046 1.00 93.88 93 ALA A N 1
ATOM 714 C CA . ALA A 1 93 ? 5.629 -18.216 -6.569 1.00 93.88 93 ALA A CA 1
ATOM 715 C C . ALA A 1 93 ? 4.539 -18.167 -7.648 1.00 93.88 93 ALA A C 1
ATOM 717 O O . ALA A 1 93 ? 3.667 -19.033 -7.681 1.00 93.88 93 ALA A O 1
ATOM 718 N N . CYS A 1 94 ? 4.577 -17.157 -8.519 1.00 92.62 94 CYS A N 1
ATOM 719 C CA . CYS A 1 94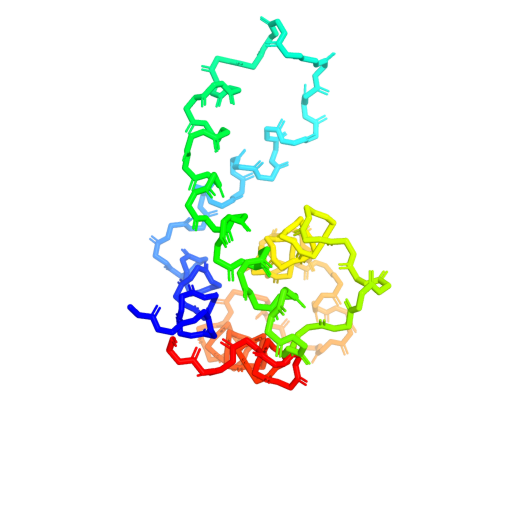 ? 3.552 -16.917 -9.533 1.00 92.62 94 CYS A CA 1
ATOM 720 C C . CYS A 1 94 ? 4.002 -17.319 -10.945 1.00 92.62 94 CYS A C 1
ATOM 722 O O . CYS A 1 94 ? 3.154 -17.463 -11.818 1.00 92.62 94 CYS A O 1
ATOM 724 N N . GLY A 1 95 ? 5.307 -17.509 -11.186 1.00 93.75 95 GLY A N 1
ATOM 725 C CA . GLY A 1 95 ? 5.825 -17.923 -12.496 1.00 93.75 95 GLY A CA 1
ATOM 726 C C . GLY A 1 95 ? 5.673 -16.866 -13.597 1.00 93.75 95 GLY A C 1
ATOM 727 O O . GLY A 1 95 ? 5.611 -17.217 -14.773 1.00 93.75 95 GLY A O 1
ATOM 728 N N . VAL A 1 96 ? 5.592 -15.586 -13.227 1.00 94.38 96 VAL A N 1
ATOM 729 C CA . VAL A 1 96 ? 5.378 -14.442 -14.135 1.00 94.38 96 VAL A CA 1
ATOM 730 C C . VAL A 1 96 ? 6.471 -13.385 -13.964 1.00 94.38 96 VAL A C 1
ATOM 732 O O . VAL A 1 96 ? 7.139 -13.348 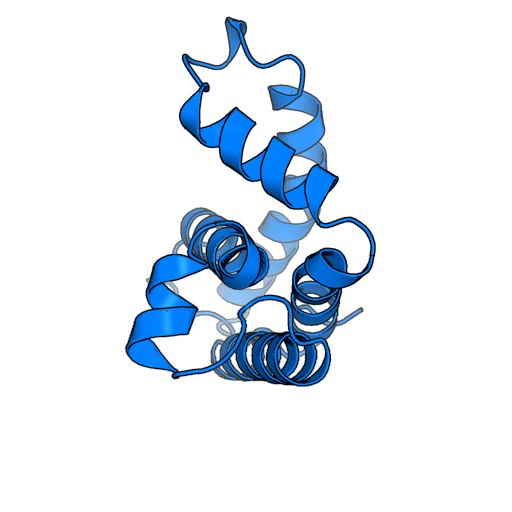-12.928 1.00 94.38 96 VAL A O 1
ATOM 735 N N . ASP A 1 97 ? 6.657 -12.506 -14.959 1.00 92.31 97 ASP A N 1
ATOM 736 C CA . ASP A 1 97 ? 7.509 -11.321 -14.780 1.00 92.31 97 ASP A CA 1
ATOM 737 C C . ASP A 1 97 ? 6.808 -10.359 -13.800 1.00 92.31 97 ASP A C 1
ATOM 739 O O . ASP A 1 97 ? 5.700 -9.902 -14.089 1.00 92.31 97 ASP A O 1
ATOM 743 N N . PRO A 1 98 ? 7.423 -10.006 -12.656 1.00 89.31 98 PRO A N 1
ATOM 744 C CA . PRO A 1 98 ? 6.836 -9.078 -11.685 1.00 89.31 98 PRO A CA 1
ATOM 745 C C . PRO A 1 98 ? 6.593 -7.665 -12.237 1.00 89.31 98 PRO A C 1
ATOM 747 O O . PRO A 1 98 ? 5.908 -6.870 -11.594 1.00 89.31 98 PRO A O 1
ATOM 750 N N . ARG A 1 99 ? 7.161 -7.336 -13.403 1.00 89.38 99 ARG A N 1
ATOM 751 C CA . ARG A 1 99 ? 7.006 -6.047 -14.089 1.00 89.38 99 ARG A CA 1
ATOM 752 C C . ARG A 1 99 ? 5.983 -6.095 -15.220 1.00 89.38 99 ARG A C 1
ATOM 754 O O . ARG A 1 99 ? 5.766 -5.069 -15.862 1.00 89.38 99 ARG A O 1
ATOM 761 N N . ASP A 1 100 ? 5.389 -7.256 -15.493 1.00 94.62 100 ASP A N 1
ATOM 762 C CA . ASP A 1 100 ? 4.330 -7.371 -16.490 1.00 94.62 100 ASP A CA 1
ATOM 763 C C . ASP A 1 100 ? 3.146 -6.460 -16.103 1.00 94.62 100 ASP A C 1
ATOM 765 O O . ASP A 1 100 ? 2.562 -6.631 -15.025 1.00 94.62 100 ASP A O 1
ATOM 769 N N . PRO A 1 101 ? 2.761 -5.487 -16.953 1.00 95.00 101 PRO A N 1
ATOM 770 C CA . PRO A 1 101 ? 1.661 -4.582 -16.657 1.00 95.00 101 PRO A CA 1
ATOM 771 C C . PRO A 1 101 ? 0.325 -5.276 -16.395 1.00 95.00 101 PRO A C 1
ATOM 773 O O . PRO A 1 101 ? -0.518 -4.702 -15.704 1.00 95.00 101 PRO A O 1
ATOM 776 N N . GLU A 1 102 ? 0.072 -6.454 -16.972 1.00 95.94 102 GLU A N 1
ATOM 777 C CA . GLU A 1 102 ? -1.149 -7.216 -16.677 1.00 95.94 102 GLU A CA 1
ATOM 778 C C . GLU A 1 102 ? -1.117 -7.786 -15.260 1.00 95.94 102 GLU A C 1
ATOM 780 O O . GLU A 1 102 ? -2.070 -7.585 -14.501 1.00 95.94 102 GLU A O 1
ATOM 785 N N . PHE A 1 103 ? 0.004 -8.393 -14.862 1.00 95.56 103 PHE A N 1
ATOM 786 C CA . PHE A 1 103 ? 0.185 -8.887 -13.501 1.00 95.56 103 PHE A CA 1
ATOM 787 C C . PHE A 1 103 ? 0.103 -7.767 -12.458 1.00 95.56 103 PHE A C 1
ATOM 789 O O . PHE A 1 103 ? -0.620 -7.904 -11.474 1.00 95.56 103 PHE A O 1
ATOM 796 N N . VAL A 1 104 ? 0.785 -6.636 -12.670 1.00 95.94 104 VAL A N 1
ATOM 797 C CA . VAL A 1 104 ? 0.754 -5.515 -11.712 1.00 95.94 104 VAL A CA 1
ATOM 798 C C . VAL A 1 104 ? -0.662 -4.954 -11.557 1.00 95.94 104 VAL A C 1
ATOM 800 O O . VAL A 1 104 ? -1.085 -4.666 -10.438 1.00 95.94 104 VAL A O 1
ATOM 803 N N . ARG A 1 105 ? -1.429 -4.848 -12.653 1.00 97.12 105 ARG A N 1
ATOM 804 C CA . ARG A 1 105 ? -2.844 -4.444 -12.596 1.00 97.12 105 ARG A CA 1
ATOM 805 C C . ARG A 1 105 ? -3.683 -5.444 -11.807 1.00 97.12 105 ARG A C 1
ATOM 807 O O . ARG A 1 105 ? -4.413 -5.032 -10.910 1.00 97.12 105 ARG A O 1
ATOM 814 N N . HIS A 1 106 ? -3.528 -6.736 -12.088 1.00 96.56 106 HIS A N 1
ATOM 815 C CA . HIS A 1 106 ? -4.225 -7.789 -11.356 1.00 96.56 106 HIS A CA 1
ATOM 816 C C . HIS A 1 106 ? -3.889 -7.764 -9.858 1.00 96.56 106 HIS A C 1
ATOM 818 O O . HIS A 1 106 ? -4.789 -7.793 -9.021 1.00 96.56 106 HIS A O 1
ATOM 824 N N . TYR A 1 107 ? -2.608 -7.649 -9.510 1.00 96.62 107 TYR A N 1
ATOM 825 C CA . TYR A 1 107 ? -2.155 -7.549 -8.128 1.00 96.62 107 TYR A CA 1
ATOM 826 C C . TYR A 1 107 ? -2.749 -6.318 -7.428 1.00 96.62 107 TYR A C 1
ATOM 828 O O . TYR A 1 107 ? -3.298 -6.442 -6.335 1.00 96.62 107 TYR A O 1
ATOM 836 N N . ALA A 1 108 ? -2.727 -5.147 -8.073 1.00 96.69 108 ALA A N 1
ATOM 837 C CA . ALA A 1 108 ? -3.332 -3.931 -7.533 1.00 96.69 108 ALA A CA 1
ATOM 838 C C . ALA A 1 108 ? -4.840 -4.093 -7.260 1.00 96.69 108 ALA A C 1
ATOM 840 O O . ALA A 1 108 ? -5.328 -3.629 -6.226 1.00 96.69 108 ALA A O 1
ATOM 841 N N . ASP A 1 109 ? -5.567 -4.784 -8.145 1.00 97.31 109 ASP A N 1
ATOM 842 C CA . ASP A 1 109 ? -6.980 -5.118 -7.937 1.00 97.31 109 ASP A CA 1
ATOM 843 C C . ASP A 1 109 ? -7.162 -6.041 -6.715 1.00 97.31 109 ASP A C 1
ATOM 845 O O . ASP A 1 109 ? -8.050 -5.804 -5.894 1.00 97.31 109 ASP A O 1
ATOM 849 N N . GLN A 1 110 ? -6.296 -7.050 -6.538 1.00 96.94 110 GLN A N 1
ATOM 850 C CA . GLN A 1 110 ? -6.349 -7.955 -5.381 1.00 96.94 110 GLN A CA 1
ATOM 851 C C . GLN A 1 110 ? -6.103 -7.229 -4.053 1.00 96.94 110 GLN A C 1
ATOM 853 O O . GLN A 1 110 ? -6.839 -7.456 -3.091 1.00 96.94 110 GLN A O 1
ATOM 858 N N . VAL A 1 111 ? -5.124 -6.319 -3.986 1.00 95.81 111 VAL A N 1
ATOM 859 C CA . VAL A 1 111 ? -4.873 -5.539 -2.760 1.00 95.81 111 VAL A CA 1
ATOM 860 C C . VAL A 1 111 ? -6.087 -4.659 -2.420 1.00 95.81 111 VAL A C 1
ATOM 862 O O . VAL A 1 111 ? -6.478 -4.575 -1.254 1.00 95.81 111 VAL A O 1
ATOM 865 N N . ALA A 1 112 ? -6.744 -4.062 -3.422 1.00 95.06 112 ALA A N 1
ATOM 866 C CA . ALA A 1 112 ? -7.995 -3.323 -3.223 1.00 95.06 112 ALA A CA 1
ATOM 867 C C . ALA A 1 112 ? -9.119 -4.209 -2.660 1.00 95.06 112 ALA A C 1
ATOM 869 O O . ALA A 1 112 ? -9.811 -3.805 -1.725 1.00 95.06 112 ALA A O 1
ATOM 870 N N . ILE A 1 113 ? -9.295 -5.415 -3.205 1.00 94.94 113 ILE A N 1
ATOM 871 C CA . ILE A 1 113 ? -10.308 -6.368 -2.731 1.00 94.94 113 ILE A CA 1
ATOM 872 C C . ILE A 1 113 ? -10.060 -6.722 -1.263 1.00 94.94 113 ILE A C 1
ATOM 874 O O . ILE A 1 113 ? -10.980 -6.620 -0.451 1.00 94.94 113 ILE A O 1
ATOM 878 N N . VAL A 1 114 ? -8.822 -7.075 -0.902 1.00 94.12 114 VAL A N 1
ATOM 879 C CA . VAL A 1 114 ? -8.455 -7.395 0.487 1.00 94.12 114 VAL A CA 1
ATOM 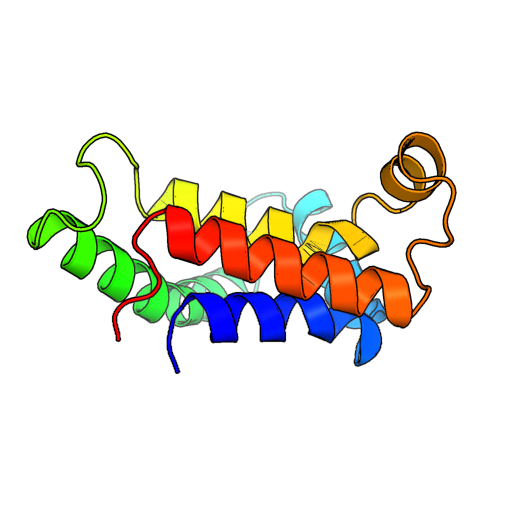880 C C . VAL A 1 114 ? -8.727 -6.207 1.408 1.00 94.12 114 VAL A C 1
ATOM 882 O O . VAL A 1 114 ? -9.347 -6.380 2.453 1.00 94.12 114 VAL A O 1
ATOM 885 N N . ALA A 1 115 ? -8.351 -4.991 1.004 1.00 92.25 115 ALA A N 1
ATOM 886 C CA . ALA A 1 115 ? -8.656 -3.785 1.770 1.00 92.25 115 ALA A CA 1
ATOM 887 C C . ALA A 1 115 ? -10.172 -3.604 1.983 1.00 92.25 115 ALA A C 1
ATOM 889 O O . ALA A 1 115 ? -10.613 -3.267 3.080 1.00 92.25 115 ALA A O 1
ATOM 890 N N . GLY A 1 116 ? -10.984 -3.869 0.957 1.00 90.50 116 GLY A N 1
ATOM 891 C CA . GLY A 1 116 ? -12.443 -3.842 1.060 1.00 90.50 116 GLY A CA 1
ATOM 892 C C . GLY A 1 116 ? -12.992 -4.863 2.060 1.00 90.50 116 GLY A C 1
ATOM 893 O O . GLY A 1 116 ? -13.836 -4.509 2.882 1.00 90.50 116 GLY A O 1
ATOM 894 N N . LEU A 1 117 ? -12.475 -6.097 2.040 1.00 89.94 117 LEU A N 1
ATOM 895 C CA . LEU A 1 117 ? -12.857 -7.167 2.973 1.00 89.94 117 LEU A CA 1
ATOM 896 C C . LEU A 1 117 ? -12.482 -6.857 4.430 1.00 89.94 117 LEU A C 1
ATOM 898 O O . LEU A 1 117 ? -13.143 -7.345 5.341 1.00 89.94 117 LEU A O 1
ATOM 902 N N . LEU A 1 118 ? -11.474 -6.012 4.651 1.00 87.50 118 LEU A N 1
ATOM 903 C CA . LEU A 1 118 ? -11.097 -5.495 5.972 1.00 87.50 118 LEU A CA 1
ATOM 904 C C . LEU A 1 118 ? -11.997 -4.342 6.462 1.00 87.50 118 LEU A C 1
ATOM 906 O O . LEU A 1 118 ? -11.673 -3.696 7.454 1.00 87.50 118 LEU A O 1
ATOM 910 N N . GLY A 1 119 ? -13.101 -4.047 5.767 1.00 84.62 119 GLY A N 1
ATOM 911 C CA . GLY A 1 119 ? -14.032 -2.977 6.143 1.00 84.62 119 GLY A CA 1
ATOM 912 C C . GLY A 1 119 ? -13.619 -1.584 5.655 1.00 84.62 119 GLY A C 1
ATOM 913 O O . GLY A 1 119 ? -14.224 -0.584 6.034 1.00 84.62 119 GLY A O 1
ATOM 914 N N . LEU A 1 120 ? -12.616 -1.477 4.775 1.00 86.00 120 LEU A N 1
ATOM 915 C CA . LEU A 1 120 ? -12.105 -0.176 4.317 1.00 86.00 120 LEU A CA 1
ATOM 916 C C . LEU A 1 120 ? -12.893 0.405 3.125 1.00 86.00 120 LEU A C 1
ATOM 918 O O . LEU A 1 120 ? -12.608 1.518 2.685 1.00 86.00 120 LEU A O 1
ATOM 922 N N . GLY A 1 121 ? -13.876 -0.332 2.595 1.00 78.38 121 GLY A N 1
ATOM 923 C CA . GLY A 1 121 ? -14.609 -0.003 1.364 1.00 78.38 121 GLY A CA 1
ATOM 924 C C . GLY A 1 121 ? -15.685 1.081 1.469 1.00 78.38 121 GLY A C 1
ATOM 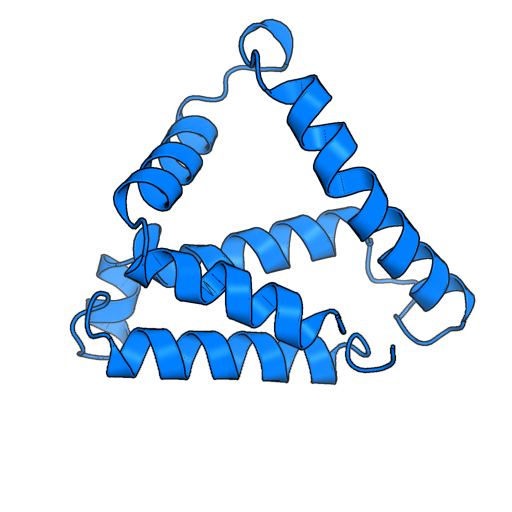925 O O . GLY A 1 121 ? -16.018 1.684 0.450 1.00 78.38 121 GLY A O 1
ATOM 926 N N . SER A 1 122 ? -16.207 1.365 2.663 1.00 68.25 122 SER A N 1
ATOM 927 C CA . SER A 1 122 ? -17.170 2.459 2.857 1.00 68.25 122 SER A CA 1
ATOM 928 C C . SER A 1 122 ? -16.468 3.817 2.698 1.00 68.25 122 SER A C 1
ATOM 930 O O . SER A 1 122 ? -15.317 3.918 3.124 1.00 68.25 122 SER A O 1
ATOM 932 N N . PRO A 1 123 ? -17.085 4.846 2.083 1.00 58.62 123 PRO A N 1
ATOM 933 C CA . PRO A 1 123 ? -16.507 6.193 1.977 1.00 58.62 123 PRO A CA 1
ATOM 934 C C . PRO A 1 123 ? -16.221 6.826 3.349 1.00 58.62 123 PRO A C 1
ATOM 936 O O . PRO A 1 123 ? -17.097 6.757 4.234 1.00 58.62 123 PRO A O 1
#